Protein AF-A0A382XB79-F1 (afdb_monomer)

InterPro domains:
  IPR011701 Major facilitator superfamily [PF07690] (31-104)
  IPR020846 Major facilitator superfamily domain [PS50850] (21-107)
  IPR036259 MFS transporter superfamily [G3DSA:1.20.1250.20] (18-107)
  IPR036259 MFS transporter superfamily [SSF103473] (17-107)

Foldseek 3Di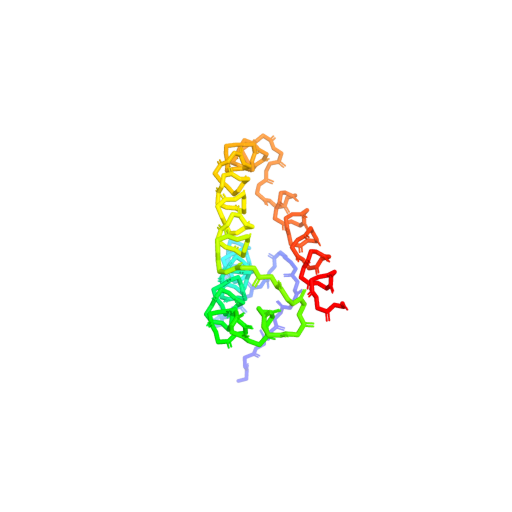:
DWDQDPDCQAGDTPPDGDDNVVVLVVLVVVLVVVVVVVVVVVVVCLVVCCVPVVDDPVVVVVVVVVVVVVVVVVVVVLVVCCVPVHVVVSSVVVSVVSVVVVVVVVD

Radius of gyration: 18.83 Å; Cα contacts (8 Å, |Δi|>4): 43; chains: 1; bounding box: 42×36×48 Å

pLDDT: mean 79.23, std 13.22, range [42.78, 94.88]

Structure (mmCIF, N/CA/C/O backbone):
data_AF-A0A382XB79-F1
#
_entry.id   AF-A0A382XB79-F1
#
loop_
_atom_site.group_PDB
_atom_site.id
_atom_site.type_symbol
_atom_site.label_atom_id
_atom_site.label_alt_id
_atom_site.label_comp_id
_atom_site.label_asym_id
_atom_site.label_entity_id
_atom_site.label_seq_id
_atom_site.pdbx_PDB_ins_code
_atom_site.Cartn_x
_atom_site.Cartn_y
_atom_site.Cartn_z
_atom_site.occupancy
_atom_site.B_iso_or_equiv
_atom_site.auth_seq_id
_atom_site.auth_comp_id
_atom_site.auth_asym_id
_atom_site.auth_atom_id
_atom_site.pdbx_PDB_model_num
ATOM 1 N N . MET A 1 1 ? -24.793 -26.682 13.075 1.00 42.78 1 MET A N 1
ATOM 2 C CA . MET A 1 1 ?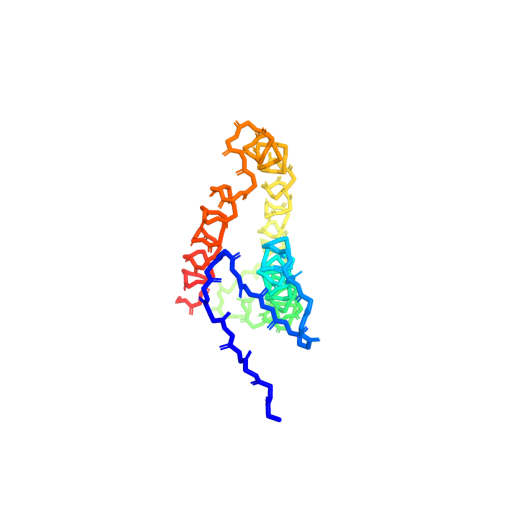 -25.225 -25.622 12.135 1.00 42.78 1 MET A CA 1
ATOM 3 C C . MET A 1 1 ? -24.736 -24.277 12.656 1.00 42.78 1 MET A C 1
ATOM 5 O O . MET A 1 1 ? -25.292 -23.764 13.620 1.00 42.78 1 MET A O 1
ATOM 9 N N . ALA A 1 2 ? -23.630 -23.758 12.116 1.00 44.72 2 ALA A N 1
ATOM 10 C CA . ALA A 1 2 ? -23.038 -22.506 12.586 1.00 44.72 2 ALA A CA 1
ATOM 11 C C . ALA A 1 2 ? -23.904 -21.317 12.133 1.00 44.72 2 ALA A C 1
ATOM 13 O O . ALA A 1 2 ? -24.025 -21.055 10.939 1.00 44.72 2 ALA A O 1
ATOM 14 N N . LYS A 1 3 ? -24.540 -20.620 13.082 1.00 46.66 3 LYS A N 1
ATOM 15 C CA . LYS A 1 3 ? -25.316 -19.401 12.812 1.00 46.66 3 LYS A CA 1
ATOM 16 C C . LYS A 1 3 ? -24.346 -18.251 12.536 1.00 46.66 3 LYS A C 1
ATOM 18 O O . LYS A 1 3 ? -23.779 -17.685 13.466 1.00 46.66 3 LYS A O 1
ATOM 23 N N . LEU A 1 4 ? -24.136 -17.938 11.260 1.00 51.00 4 LEU A N 1
ATOM 24 C CA . LEU A 1 4 ? -23.308 -16.815 10.825 1.00 51.00 4 LEU A CA 1
ATOM 25 C C . LEU A 1 4 ? -24.120 -15.517 10.976 1.00 51.00 4 LEU A C 1
ATOM 27 O O . LEU A 1 4 ? -25.006 -15.226 10.178 1.00 51.00 4 LEU A O 1
ATOM 31 N N . SER A 1 5 ? -23.869 -14.757 12.042 1.00 48.22 5 SER A N 1
ATOM 32 C CA . SER A 1 5 ? -24.532 -13.469 12.284 1.00 48.22 5 SER A CA 1
ATOM 33 C C . SER A 1 5 ? -23.712 -12.338 11.661 1.00 48.22 5 SER A C 1
ATOM 35 O O . SER A 1 5 ? -22.678 -11.961 12.199 1.00 48.22 5 SER A O 1
ATOM 37 N N . LEU A 1 6 ? -24.170 -11.783 10.534 1.00 56.06 6 LEU A N 1
ATOM 38 C CA . LEU A 1 6 ? -23.508 -10.709 9.769 1.00 56.06 6 LEU A CA 1
ATOM 39 C C . LEU A 1 6 ? -23.751 -9.293 10.337 1.00 56.06 6 LEU A C 1
ATOM 41 O O . LEU A 1 6 ? -23.617 -8.297 9.626 1.00 56.06 6 LEU A O 1
ATOM 45 N N . LYS A 1 7 ? -24.128 -9.165 11.615 1.00 54.72 7 LYS A N 1
ATOM 46 C CA . LYS A 1 7 ? -24.299 -7.851 12.252 1.00 54.72 7 LYS A CA 1
ATOM 47 C C . LYS A 1 7 ? -22.925 -7.271 12.633 1.00 54.72 7 LYS A C 1
ATOM 49 O O . LYS A 1 7 ? -22.187 -7.938 13.356 1.00 54.72 7 LYS A O 1
ATOM 54 N N . PRO A 1 8 ? -22.585 -6.023 12.245 1.00 54.78 8 PRO A N 1
ATOM 55 C CA . PRO A 1 8 ? -21.263 -5.423 12.487 1.00 54.78 8 PRO A CA 1
ATOM 56 C C . PRO A 1 8 ? -20.844 -5.354 13.965 1.00 54.78 8 PRO A C 1
ATOM 58 O O . PRO A 1 8 ? -19.659 -5.219 14.265 1.00 54.78 8 PRO A O 1
ATOM 61 N N . SER A 1 9 ? -21.817 -5.414 14.880 1.00 52.25 9 SER A N 1
ATOM 62 C CA . SER A 1 9 ? -21.636 -5.388 16.334 1.00 52.25 9 SER A CA 1
ATOM 63 C C . SER A 1 9 ? -21.693 -6.769 17.005 1.00 52.25 9 SER A C 1
ATOM 65 O O . SER A 1 9 ? -21.382 -6.860 18.188 1.00 52.25 9 SER A O 1
ATOM 67 N N . SER A 1 10 ? -22.056 -7.841 16.290 1.00 51.56 10 SER A N 1
ATOM 68 C CA . SER A 1 10 ? -22.165 -9.199 16.849 1.00 51.56 10 SER A CA 1
ATOM 69 C C . SER A 1 10 ? -21.857 -10.297 15.825 1.00 51.56 10 SER A C 1
ATOM 71 O O . SER A 1 10 ? -22.593 -11.277 15.677 1.00 51.56 10 SER A O 1
ATOM 73 N N . LEU A 1 11 ? -20.731 -10.151 15.124 1.00 53.41 11 LEU A N 1
ATOM 74 C CA . LEU A 1 11 ? -20.100 -11.286 14.456 1.00 53.41 11 LEU A CA 1
ATOM 75 C C . LEU A 1 11 ? -19.685 -12.262 15.559 1.00 53.41 11 LEU A C 1
ATOM 77 O O . LEU A 1 11 ? -18.936 -11.888 16.447 1.00 53.41 11 LEU A O 1
ATOM 81 N N . ALA A 1 12 ? -20.215 -13.480 15.571 1.00 50.72 12 ALA A N 1
ATOM 82 C CA . ALA A 1 12 ? -19.863 -14.507 16.549 1.00 50.72 12 ALA A CA 1
ATOM 83 C C . ALA A 1 12 ? -19.780 -15.857 15.833 1.00 50.72 12 ALA A C 1
ATOM 85 O O . ALA A 1 12 ? -20.705 -16.236 15.118 1.00 50.72 12 ALA A O 1
ATOM 86 N N . VAL A 1 13 ? -18.677 -16.580 16.021 1.00 53.59 13 VAL A N 1
ATOM 87 C CA . VAL A 1 13 ? -18.496 -17.958 15.538 1.00 53.59 13 VAL A CA 1
ATOM 88 C C . VAL A 1 13 ? -18.348 -18.841 16.768 1.00 53.59 13 VAL A C 1
ATOM 90 O O . VAL A 1 13 ? -17.546 -18.557 17.654 1.00 53.59 13 VAL A O 1
ATOM 93 N N . GLY A 1 14 ? -19.175 -19.883 16.862 1.00 54.50 14 GLY A N 1
ATOM 94 C CA . GLY A 1 14 ? -19.117 -20.842 17.971 1.00 54.50 14 GLY A CA 1
ATOM 95 C C . GLY A 1 14 ? -19.488 -20.280 19.352 1.00 54.50 14 GLY A C 1
ATOM 96 O O . GLY A 1 14 ? -19.040 -20.822 20.354 1.00 54.50 14 GLY A O 1
ATOM 97 N N . GLY A 1 15 ? -20.275 -19.199 19.432 1.00 53.34 15 GLY A N 1
ATOM 98 C CA . GLY A 1 15 ? -20.749 -18.641 20.711 1.00 53.34 15 GLY A CA 1
ATOM 99 C C . GLY A 1 15 ? -19.797 -17.651 21.394 1.00 53.34 15 GLY A C 1
ATOM 100 O O . GLY A 1 15 ? -20.117 -17.149 22.467 1.00 53.34 15 GLY A O 1
ATOM 101 N N . ARG A 1 16 ? -18.660 -17.317 20.771 1.00 57.53 16 ARG A N 1
ATOM 102 C CA . ARG A 1 16 ? -17.760 -16.247 21.227 1.00 57.53 16 ARG A CA 1
ATOM 103 C C . ARG A 1 16 ? -17.900 -15.011 20.330 1.00 57.53 16 ARG A C 1
ATOM 105 O O . ARG A 1 16 ? -17.882 -15.172 19.107 1.00 57.53 16 ARG A O 1
ATOM 112 N N . PRO A 1 17 ? -18.037 -13.794 20.891 1.00 60.12 17 PRO A N 1
ATOM 113 C CA . PRO A 1 17 ? -18.098 -12.577 20.089 1.00 60.12 17 PRO A CA 1
ATOM 114 C C . PRO A 1 17 ? -16.765 -12.386 19.354 1.00 60.12 17 PRO A C 1
ATOM 116 O O . PRO A 1 17 ? -15.705 -12.264 19.965 1.00 60.12 17 PRO A O 1
ATOM 119 N N . ILE A 1 18 ? -16.810 -12.382 18.027 1.00 62.25 18 ILE A N 1
ATOM 120 C CA . ILE A 1 18 ? -15.690 -12.020 17.166 1.00 62.25 18 ILE A CA 1
ATOM 121 C C . ILE A 1 18 ? -15.557 -10.505 17.217 1.00 62.25 18 ILE A C 1
ATOM 123 O O . ILE A 1 18 ? -16.411 -9.755 16.742 1.00 62.25 18 ILE A O 1
ATOM 127 N N . HIS A 1 19 ? -14.441 -10.052 17.775 1.00 70.31 19 HIS A N 1
ATOM 128 C CA . HIS A 1 19 ? -14.082 -8.646 17.755 1.00 70.31 19 HIS A CA 1
ATOM 129 C C . HIS A 1 19 ? -13.985 -8.159 16.302 1.00 70.31 19 HIS A C 1
ATOM 131 O O . HIS A 1 19 ? -13.344 -8.807 15.475 1.00 70.31 19 HIS A O 1
ATOM 137 N N . TYR A 1 20 ? -14.515 -6.970 15.998 1.00 71.62 20 TYR A N 1
ATOM 138 C CA . TYR A 1 20 ? -14.408 -6.328 14.672 1.00 71.62 20 TYR A CA 1
ATOM 139 C C . TYR A 1 20 ? -12.952 -6.198 14.165 1.00 71.62 20 TYR A C 1
ATOM 141 O O . TYR A 1 20 ? -12.707 -5.994 12.978 1.00 71.62 20 TYR A O 1
ATOM 149 N N . ALA A 1 21 ? -11.975 -6.372 15.058 1.00 73.56 21 ALA A N 1
ATOM 150 C CA . ALA A 1 21 ? -10.560 -6.463 14.723 1.00 73.56 21 ALA A CA 1
ATOM 151 C C . ALA A 1 21 ? -10.277 -7.602 13.729 1.00 73.56 21 ALA A C 1
ATOM 153 O O . ALA A 1 21 ? -9.481 -7.415 12.820 1.00 73.56 21 ALA A O 1
ATOM 154 N N . TRP A 1 22 ? -10.982 -8.733 13.815 1.00 83.31 22 TRP A N 1
ATOM 155 C CA . TRP A 1 22 ? -10.822 -9.838 12.864 1.00 83.31 22 TRP A CA 1
ATOM 156 C C . TRP A 1 22 ? -11.279 -9.489 11.450 1.00 83.31 22 TRP A C 1
ATOM 158 O O . TRP A 1 22 ? -10.676 -9.956 10.490 1.00 83.31 22 TRP A O 1
ATOM 168 N N . VAL A 1 23 ? -12.290 -8.626 11.303 1.00 80.75 23 VAL A N 1
ATOM 169 C CA . VAL A 1 23 ? -12.693 -8.108 9.985 1.00 80.75 23 VAL A CA 1
ATOM 170 C C . VAL A 1 23 ? -11.578 -7.243 9.406 1.00 80.75 23 VAL A C 1
ATOM 172 O O . VAL A 1 23 ? -11.228 -7.390 8.241 1.00 80.75 23 VAL A O 1
ATOM 175 N N . ILE A 1 24 ? -10.979 -6.380 10.229 1.00 79.88 24 ILE A N 1
ATOM 176 C CA . ILE A 1 24 ? -9.852 -5.533 9.823 1.00 79.88 24 ILE A CA 1
ATOM 177 C C . ILE A 1 24 ? -8.646 -6.391 9.414 1.00 79.88 24 ILE A C 1
ATOM 179 O O . ILE A 1 24 ? -8.046 -6.137 8.373 1.00 79.88 24 ILE A O 1
ATOM 183 N N . VAL A 1 25 ? -8.330 -7.431 10.191 1.00 84.81 25 VAL A N 1
ATOM 184 C CA . VAL A 1 25 ? -7.255 -8.384 9.881 1.00 84.81 25 VAL A CA 1
ATOM 185 C C . VAL A 1 25 ? -7.539 -9.122 8.577 1.00 84.81 25 VAL A C 1
ATOM 187 O O . VAL A 1 25 ? -6.652 -9.206 7.736 1.00 84.81 25 VAL A O 1
ATOM 190 N N . PHE A 1 26 ? -8.763 -9.615 8.374 1.00 87.00 26 PHE A N 1
ATOM 191 C CA . PHE A 1 26 ? -9.144 -10.306 7.143 1.00 87.00 26 PHE A CA 1
ATOM 192 C C . PHE A 1 26 ? -9.013 -9.394 5.918 1.00 87.00 26 PHE A C 1
ATOM 194 O O . PHE A 1 26 ? -8.376 -9.772 4.940 1.00 87.00 26 PHE A O 1
ATOM 201 N N . VAL A 1 27 ? -9.545 -8.169 5.988 1.00 85.94 27 VAL A N 1
ATOM 202 C CA . VAL A 1 27 ? -9.435 -7.183 4.901 1.00 85.94 27 VAL A CA 1
ATOM 203 C C . VAL A 1 27 ? -7.969 -6.845 4.621 1.00 85.94 27 VAL A C 1
ATOM 205 O O . VAL A 1 27 ? -7.539 -6.907 3.472 1.00 85.94 27 VAL A O 1
ATOM 208 N N . GLY A 1 28 ? -7.179 -6.565 5.661 1.00 87.31 28 GLY A N 1
ATOM 209 C CA . GLY A 1 28 ? -5.750 -6.290 5.518 1.00 87.31 28 GLY A CA 1
ATOM 210 C C . GLY A 1 28 ? -4.983 -7.467 4.911 1.00 87.31 28 GLY A C 1
ATOM 211 O O . GLY A 1 28 ? -4.162 -7.270 4.018 1.00 87.31 28 GLY A O 1
ATOM 212 N N . ALA A 1 29 ? -5.288 -8.697 5.329 1.00 88.50 29 ALA A N 1
ATOM 213 C CA . ALA A 1 29 ? -4.682 -9.908 4.783 1.00 88.50 29 ALA A CA 1
ATOM 214 C C . ALA A 1 29 ? -5.011 -10.086 3.295 1.00 88.50 29 ALA A C 1
ATOM 216 O O . ALA A 1 29 ? -4.102 -10.318 2.500 1.00 88.50 29 ALA A O 1
ATOM 217 N N . VAL A 1 30 ? -6.276 -9.911 2.903 1.00 89.56 30 VAL A N 1
ATOM 218 C CA . VAL A 1 30 ? -6.706 -9.985 1.498 1.00 89.56 30 VAL A CA 1
ATOM 219 C C . VAL A 1 30 ? -5.999 -8.924 0.654 1.00 89.56 30 VAL A C 1
ATOM 221 O O . VAL A 1 30 ? -5.430 -9.256 -0.384 1.00 89.56 30 VAL A O 1
ATOM 224 N N . MET A 1 31 ? -5.949 -7.669 1.115 1.00 88.94 31 MET A N 1
ATOM 225 C CA . MET A 1 31 ? -5.227 -6.597 0.416 1.00 88.94 31 MET A CA 1
ATOM 226 C C . MET A 1 31 ? -3.743 -6.946 0.231 1.00 88.94 31 MET A C 1
ATOM 228 O O . MET A 1 31 ? -3.178 -6.782 -0.853 1.00 8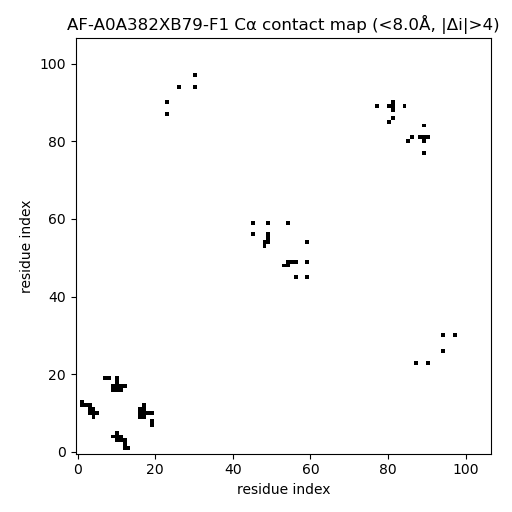8.94 31 MET A O 1
ATOM 232 N N . ARG A 1 32 ? -3.100 -7.482 1.275 1.00 88.69 32 ARG A N 1
ATOM 233 C CA . ARG A 1 32 ? -1.676 -7.836 1.238 1.00 88.69 32 ARG A CA 1
ATOM 234 C C . ARG A 1 32 ? -1.400 -9.026 0.319 1.00 88.69 32 ARG A C 1
ATOM 236 O O . ARG A 1 32 ? -0.386 -9.012 -0.378 1.00 88.69 32 ARG A O 1
ATOM 243 N N . LEU A 1 33 ? -2.301 -10.008 0.277 1.00 90.00 33 LEU A N 1
ATOM 244 C CA . LEU A 1 33 ? -2.239 -11.142 -0.648 1.00 90.00 33 LEU A CA 1
ATOM 245 C C . LEU A 1 33 ? -2.319 -10.671 -2.101 1.00 90.00 33 LEU A C 1
ATOM 247 O O . LEU A 1 33 ? -1.403 -10.953 -2.866 1.00 90.00 33 LEU A O 1
ATOM 251 N N . PHE A 1 34 ? -3.329 -9.872 -2.456 1.00 86.25 34 PHE A N 1
ATOM 252 C CA . PHE A 1 34 ? -3.470 -9.337 -3.815 1.00 86.25 34 PHE A CA 1
ATOM 253 C C . PHE A 1 34 ? -2.258 -8.503 -4.243 1.00 86.25 34 PHE A C 1
ATOM 255 O O . PHE A 1 34 ? -1.728 -8.682 -5.339 1.00 86.25 34 PHE A O 1
ATOM 262 N N . SER A 1 35 ? -1.769 -7.631 -3.356 1.00 83.94 35 SER A N 1
ATOM 263 C CA . SER A 1 35 ? -0.564 -6.838 -3.617 1.00 83.94 35 SER A CA 1
ATOM 264 C C . SER A 1 35 ? 0.677 -7.717 -3.827 1.00 83.94 35 SER A C 1
ATOM 266 O O . SER A 1 35 ? 1.566 -7.371 -4.606 1.00 83.94 35 SER A O 1
ATOM 268 N N . SER A 1 36 ? 0.778 -8.855 -3.133 1.00 84.38 36 SER A N 1
ATOM 269 C CA . SER A 1 36 ? 1.868 -9.814 -3.338 1.00 84.38 36 SER A CA 1
ATOM 270 C C . SER A 1 36 ? 1.737 -10.538 -4.674 1.00 84.38 36 SER A C 1
ATOM 272 O O . SER A 1 36 ? 2.714 -10.606 -5.415 1.00 84.38 36 SER A O 1
ATOM 274 N N . SER A 1 37 ? 0.539 -11.024 -5.006 1.00 83.94 37 SER A N 1
ATOM 275 C CA . SER A 1 37 ? 0.266 -11.727 -6.261 1.00 83.94 37 SER A CA 1
ATOM 276 C C . SER A 1 37 ? 0.597 -10.868 -7.475 1.00 83.94 37 SER A C 1
ATOM 278 O O . SER A 1 37 ? 1.282 -11.345 -8.371 1.00 83.94 37 SER A O 1
ATOM 280 N N . PHE A 1 38 ? 0.207 -9.589 -7.477 1.00 79.44 38 PHE A N 1
ATOM 281 C CA . PHE A 1 38 ? 0.518 -8.685 -8.585 1.00 79.44 38 PHE A CA 1
ATOM 282 C C . PHE A 1 38 ? 2.031 -8.534 -8.806 1.00 79.44 38 PHE A C 1
ATOM 284 O O . PHE A 1 38 ? 2.506 -8.677 -9.930 1.00 79.44 38 PHE A O 1
ATOM 291 N N . ARG A 1 39 ? 2.812 -8.337 -7.732 1.00 77.94 39 ARG A N 1
ATOM 292 C CA . ARG A 1 39 ? 4.285 -8.299 -7.821 1.00 77.94 39 ARG A CA 1
ATOM 293 C C . ARG A 1 39 ? 4.855 -9.601 -8.378 1.00 77.94 39 ARG A C 1
ATOM 295 O O . ARG A 1 39 ? 5.696 -9.558 -9.271 1.00 77.94 39 ARG A O 1
ATOM 302 N N . SER A 1 40 ? 4.386 -10.747 -7.890 1.00 78.25 40 SER A N 1
ATOM 303 C CA . SER A 1 40 ? 4.848 -12.055 -8.362 1.00 78.25 40 SER A CA 1
ATOM 304 C C . SER A 1 40 ? 4.485 -12.320 -9.824 1.00 78.25 40 SER A C 1
ATOM 306 O O . SER A 1 40 ? 5.297 -12.883 -10.545 1.00 78.25 40 SER A O 1
ATOM 308 N N . SER A 1 41 ? 3.307 -11.898 -10.285 1.00 80.88 41 SER A N 1
ATOM 309 C CA . SER A 1 41 ? 2.903 -12.028 -11.689 1.00 80.88 41 SER A CA 1
ATOM 310 C C . SER A 1 41 ? 3.652 -11.056 -12.599 1.00 80.88 41 SER A C 1
ATOM 312 O O . SER A 1 41 ? 3.983 -11.404 -13.732 1.00 80.88 41 SER A O 1
ATOM 314 N N . SER A 1 42 ? 3.958 -9.853 -12.106 1.00 72.81 42 SER A N 1
ATOM 315 C CA . SER A 1 42 ? 4.620 -8.819 -12.900 1.00 72.81 42 SER A CA 1
ATOM 316 C C . SER A 1 42 ? 6.011 -9.241 -13.381 1.00 72.81 42 SER A C 1
ATOM 318 O O . SER A 1 42 ? 6.365 -8.923 -14.510 1.00 72.81 42 SER A O 1
ATOM 320 N N . SER A 1 43 ? 6.754 -10.056 -12.620 1.00 77.19 43 SER A N 1
ATOM 321 C CA . S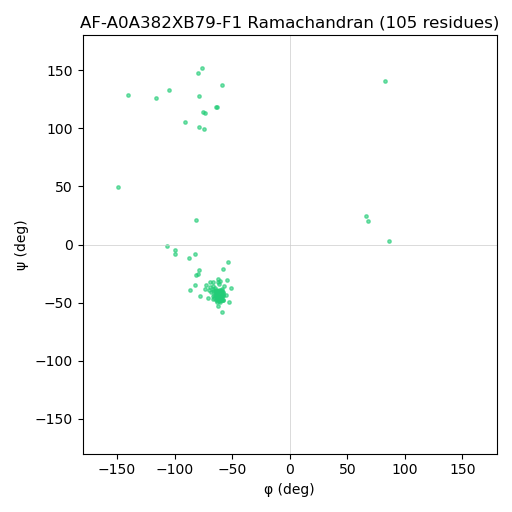ER A 1 43 ? 8.085 -10.541 -13.027 1.00 77.19 43 SER A CA 1
ATOM 322 C C . SER A 1 43 ? 8.078 -11.356 -14.330 1.00 77.19 43 SER A C 1
ATOM 324 O O . SER A 1 43 ? 9.037 -11.283 -15.094 1.00 77.19 43 SER A O 1
ATOM 326 N N . ILE A 1 44 ? 6.991 -12.079 -14.621 1.00 83.19 44 ILE A N 1
ATOM 327 C CA . ILE A 1 44 ? 6.821 -12.867 -15.856 1.00 83.19 44 ILE A CA 1
ATOM 328 C C . ILE A 1 44 ? 6.368 -11.979 -17.027 1.00 83.19 44 ILE A C 1
ATOM 330 O O . ILE A 1 44 ? 6.635 -12.284 -18.188 1.00 83.19 44 ILE A O 1
ATOM 334 N N . LEU A 1 45 ? 5.690 -10.868 -16.734 1.00 81.38 45 LEU A N 1
ATOM 335 C CA . LEU A 1 45 ? 5.179 -9.916 -17.723 1.00 81.38 45 LEU A CA 1
ATOM 336 C C . LEU A 1 45 ? 6.257 -8.963 -18.255 1.00 81.38 45 LEU A C 1
ATOM 338 O O . LEU A 1 45 ? 6.127 -8.488 -19.381 1.00 81.38 45 LEU A O 1
ATOM 342 N N . ILE A 1 46 ? 7.324 -8.706 -17.490 1.00 81.06 46 ILE A N 1
ATOM 343 C CA . ILE A 1 46 ? 8.390 -7.757 -17.862 1.00 81.06 46 ILE A CA 1
ATOM 344 C C . ILE A 1 46 ? 8.980 -8.028 -19.259 1.00 81.06 46 ILE A C 1
ATOM 346 O O . ILE A 1 46 ? 9.020 -7.084 -20.046 1.00 81.06 46 ILE A O 1
ATOM 350 N N . PRO A 1 47 ? 9.388 -9.262 -19.627 1.00 81.00 47 PRO A N 1
ATOM 351 C CA . PRO A 1 47 ? 9.941 -9.522 -20.959 1.00 81.00 47 PRO A CA 1
ATOM 352 C C . PRO A 1 47 ? 8.932 -9.227 -22.077 1.00 81.00 47 PRO A C 1
ATOM 354 O O . PRO A 1 47 ? 9.276 -8.622 -23.084 1.00 81.00 47 PRO A O 1
ATOM 357 N N . ARG A 1 48 ? 7.652 -9.569 -21.867 1.00 80.56 48 ARG A N 1
ATOM 358 C CA . ARG A 1 48 ? 6.574 -9.297 -22.833 1.00 80.56 48 ARG A CA 1
ATOM 359 C C . ARG A 1 48 ? 6.312 -7.800 -23.000 1.00 80.56 48 ARG A C 1
ATOM 361 O O . ARG A 1 48 ? 6.038 -7.361 -24.112 1.00 80.56 48 ARG A O 1
ATOM 368 N N . LEU A 1 49 ? 6.387 -7.028 -21.916 1.00 78.25 49 LEU A N 1
ATOM 369 C CA . LEU A 1 49 ? 6.261 -5.567 -21.921 1.00 78.25 49 LEU A CA 1
ATOM 370 C C . LEU A 1 49 ? 7.424 -4.905 -22.665 1.00 78.25 49 LEU A C 1
ATOM 372 O O . LEU A 1 49 ? 7.189 -4.034 -23.495 1.00 78.25 49 LEU A O 1
ATOM 376 N N . VAL A 1 50 ? 8.655 -5.344 -22.396 1.00 83.19 50 VAL A N 1
ATOM 377 C CA . VAL A 1 50 ? 9.871 -4.884 -23.083 1.00 83.19 50 VAL A CA 1
ATOM 378 C C . VAL A 1 50 ? 9.764 -5.123 -24.589 1.00 83.19 50 VAL A C 1
ATOM 380 O O . VAL A 1 50 ? 9.961 -4.188 -25.362 1.00 83.19 50 VAL A O 1
ATOM 383 N N . ASP A 1 51 ? 9.348 -6.323 -24.998 1.00 79.12 51 ASP A N 1
ATOM 384 C CA . ASP A 1 51 ? 9.219 -6.676 -26.415 1.00 79.12 51 ASP A CA 1
ATOM 385 C C . ASP A 1 51 ? 8.050 -5.950 -27.107 1.00 79.12 51 ASP A C 1
ATOM 387 O O . ASP A 1 51 ? 8.180 -5.524 -28.252 1.00 79.12 51 ASP A O 1
ATOM 391 N N . SER A 1 52 ? 6.908 -5.783 -26.426 1.00 80.56 52 SER A N 1
ATOM 392 C CA . SER A 1 52 ? 5.691 -5.205 -27.030 1.00 80.56 52 SER A CA 1
ATOM 393 C C . SER A 1 52 ? 5.693 -3.674 -27.062 1.00 80.56 52 SER A C 1
ATOM 395 O O . SER A 1 52 ? 5.167 -3.082 -27.999 1.00 80.56 52 SER A O 1
ATOM 397 N N . PHE A 1 53 ? 6.268 -3.021 -26.046 1.00 79.06 53 PHE A N 1
ATOM 398 C CA . PHE A 1 53 ? 6.356 -1.557 -25.958 1.00 79.06 53 PHE A CA 1
ATOM 399 C C . PHE A 1 53 ? 7.724 -1.008 -26.394 1.00 79.06 53 PHE A C 1
ATOM 401 O O . PHE A 1 53 ? 7.902 0.209 -26.444 1.00 79.06 53 PHE A O 1
ATOM 408 N N . GLY A 1 54 ? 8.698 -1.875 -26.697 1.00 80.94 54 GLY A N 1
ATOM 409 C CA . GLY A 1 54 ? 10.062 -1.483 -27.075 1.00 80.94 54 GLY A CA 1
ATOM 410 C C . GLY A 1 54 ? 10.861 -0.840 -25.936 1.00 80.94 54 GLY A C 1
ATOM 411 O O . GLY A 1 54 ? 11.810 -0.094 -26.180 1.00 80.94 54 GLY A O 1
ATOM 412 N N . TRP A 1 55 ? 10.458 -1.058 -24.683 1.00 83.44 55 TRP A N 1
ATOM 413 C CA . TRP A 1 55 ? 11.093 -0.448 -23.512 1.00 83.44 55 TRP A CA 1
ATOM 414 C C . TRP A 1 55 ? 12.372 -1.184 -23.122 1.00 83.44 55 TRP A C 1
ATOM 416 O O . TRP A 1 55 ? 12.450 -2.399 -23.225 1.00 83.44 55 TRP A O 1
ATOM 426 N N . SER A 1 56 ? 13.372 -0.480 -22.588 1.00 85.50 56 SER A N 1
ATOM 427 C CA . SER A 1 56 ? 14.536 -1.149 -21.996 1.00 85.50 56 SER A CA 1
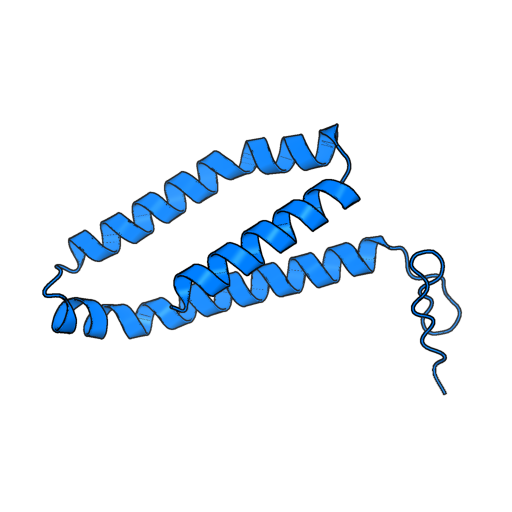ATOM 428 C C . SER A 1 56 ? 14.196 -1.735 -20.619 1.00 85.50 56 SER A C 1
ATOM 430 O O . SER A 1 56 ? 13.379 -1.183 -19.876 1.00 85.50 56 SER A O 1
ATOM 432 N N . TYR A 1 57 ? 14.882 -2.811 -20.215 1.00 82.94 57 TYR A N 1
ATOM 433 C CA . TYR A 1 57 ? 14.770 -3.360 -18.853 1.00 82.94 57 TYR A CA 1
ATOM 434 C C . TYR A 1 57 ? 15.042 -2.303 -17.765 1.00 82.94 57 TYR A C 1
ATOM 436 O O . TYR A 1 57 ? 14.440 -2.347 -16.693 1.00 82.94 57 TYR A O 1
ATOM 444 N N . GLY A 1 58 ? 15.902 -1.317 -18.054 1.00 86.38 58 GLY A N 1
ATOM 445 C CA . GLY A 1 58 ? 16.179 -0.190 -17.162 1.00 86.38 58 GLY A CA 1
ATOM 446 C C . GLY A 1 58 ? 14.980 0.745 -16.970 1.00 86.38 58 GLY A C 1
ATOM 447 O O . GLY A 1 58 ? 14.717 1.156 -15.844 1.00 86.38 58 GLY A O 1
ATOM 448 N N . ALA A 1 59 ? 14.212 1.036 -18.025 1.00 85.81 59 ALA A N 1
ATOM 449 C CA . ALA A 1 59 ? 13.001 1.857 -17.926 1.00 85.81 59 ALA A CA 1
ATOM 450 C C . ALA A 1 59 ? 11.922 1.179 -17.065 1.00 85.81 59 ALA A C 1
ATOM 452 O O . ALA A 1 59 ? 11.318 1.813 -16.200 1.00 85.81 59 ALA A O 1
ATOM 453 N N . VAL A 1 60 ? 11.740 -0.134 -17.236 1.00 84.56 60 VAL A N 1
ATOM 454 C CA . VAL A 1 60 ? 10.836 -0.930 -16.391 1.00 84.56 60 VAL A CA 1
ATOM 455 C C . VAL A 1 60 ? 11.321 -0.947 -14.937 1.00 84.56 60 VAL A C 1
ATOM 457 O O . VAL A 1 60 ? 10.535 -0.730 -14.014 1.00 84.56 60 VAL A O 1
ATOM 460 N N . GLY A 1 61 ? 12.627 -1.134 -14.721 1.00 86.25 61 GLY A N 1
ATOM 461 C CA . GLY A 1 61 ? 13.248 -1.071 -13.397 1.00 86.25 61 GLY A CA 1
ATOM 462 C C . GLY A 1 61 ? 13.064 0.283 -12.704 1.00 86.25 61 GLY A C 1
ATOM 463 O O . GLY A 1 61 ? 12.769 0.319 -11.510 1.00 86.25 61 GLY A O 1
ATOM 464 N N . LEU A 1 62 ? 13.156 1.393 -13.446 1.00 89.44 62 LEU A N 1
ATOM 465 C CA . LEU A 1 62 ? 12.863 2.735 -12.933 1.00 89.44 62 LEU A CA 1
ATOM 466 C C . LEU A 1 62 ? 11.403 2.870 -12.484 1.00 89.44 62 LEU A C 1
ATOM 468 O O . LEU A 1 62 ? 11.150 3.446 -11.428 1.00 89.44 62 LEU A O 1
ATOM 472 N N . GLY A 1 63 ? 10.453 2.292 -13.225 1.00 88.25 63 GLY A N 1
ATOM 473 C CA . GLY A 1 63 ? 9.045 2.249 -12.819 1.00 88.25 63 GLY A CA 1
ATOM 474 C C . GLY A 1 63 ? 8.850 1.566 -11.461 1.00 88.25 63 GLY A C 1
ATOM 475 O O . GLY A 1 63 ? 8.222 2.128 -10.560 1.00 88.25 63 GLY A O 1
ATOM 476 N N . PHE A 1 64 ? 9.465 0.395 -11.266 1.00 86.38 64 PHE A N 1
ATOM 477 C CA . PHE A 1 64 ? 9.445 -0.287 -9.969 1.00 86.38 64 PHE A CA 1
ATOM 478 C C . PHE A 1 64 ? 10.156 0.518 -8.873 1.00 86.38 64 PHE A C 1
ATOM 480 O O 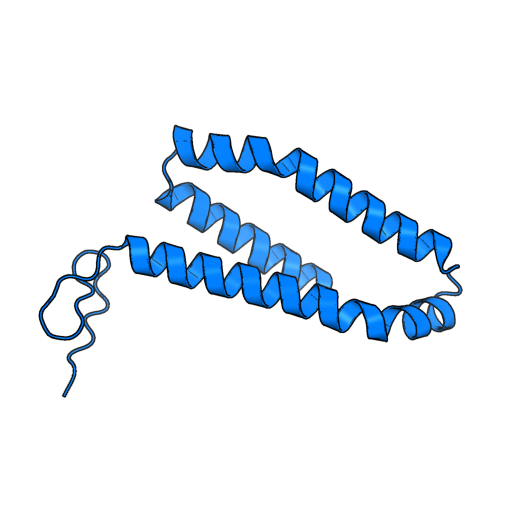. PHE A 1 64 ? 9.669 0.571 -7.745 1.00 86.38 64 PHE A O 1
ATOM 487 N N . ALA A 1 65 ? 11.277 1.176 -9.174 1.00 91.31 65 ALA A N 1
ATOM 488 C CA . ALA A 1 65 ? 11.980 2.011 -8.201 1.00 91.31 65 ALA A CA 1
ATOM 489 C C . ALA A 1 65 ? 11.092 3.159 -7.69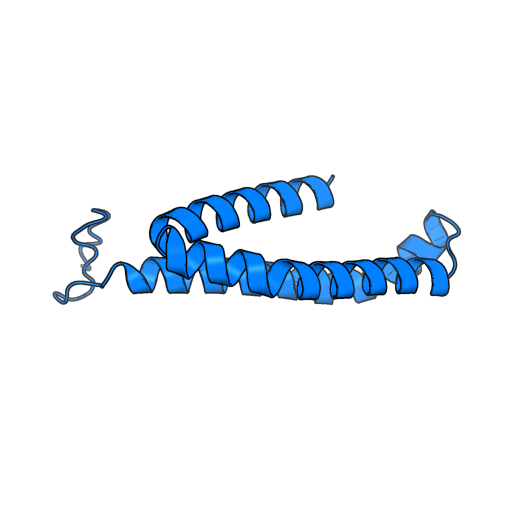3 1.00 91.31 65 ALA A C 1
ATOM 491 O O . ALA A 1 65 ? 10.971 3.357 -6.482 1.00 91.31 65 ALA A O 1
ATOM 492 N N . ILE A 1 66 ? 10.401 3.858 -8.602 1.00 93.19 66 ILE A N 1
ATOM 493 C CA . ILE A 1 66 ? 9.435 4.907 -8.249 1.00 93.19 66 ILE A CA 1
ATOM 494 C C . ILE A 1 66 ? 8.320 4.326 -7.374 1.00 93.19 66 ILE A C 1
ATOM 496 O O . ILE A 1 66 ? 7.996 4.906 -6.339 1.00 93.19 66 ILE A O 1
ATOM 500 N N . GLN A 1 67 ? 7.779 3.154 -7.723 1.00 88.00 67 GLN A N 1
ATOM 501 C CA . GLN A 1 67 ? 6.754 2.483 -6.918 1.00 88.00 67 GLN A CA 1
ATOM 502 C C . GLN A 1 67 ? 7.210 2.247 -5.468 1.00 88.00 67 GLN A C 1
ATOM 504 O O . GLN A 1 67 ? 6.431 2.472 -4.537 1.00 88.00 67 GLN A O 1
ATOM 509 N N . TRP A 1 68 ? 8.450 1.802 -5.254 1.00 90.25 68 TRP A N 1
ATOM 510 C CA . TRP A 1 68 ? 8.993 1.565 -3.913 1.00 90.25 68 TRP A CA 1
ATOM 511 C C . TRP A 1 68 ? 9.205 2.860 -3.130 1.00 90.25 68 TRP A C 1
ATOM 513 O O . TRP A 1 68 ? 8.851 2.915 -1.952 1.00 90.25 68 TRP A O 1
ATOM 523 N N . ILE A 1 69 ? 9.710 3.911 -3.783 1.00 94.88 69 ILE A N 1
ATOM 524 C CA . ILE A 1 69 ? 9.878 5.237 -3.172 1.00 94.88 69 ILE A CA 1
ATOM 525 C C . ILE A 1 69 ? 8.525 5.787 -2.724 1.00 94.88 69 ILE A C 1
ATOM 527 O O . ILE A 1 69 ? 8.371 6.187 -1.572 1.00 94.88 69 ILE A O 1
ATOM 531 N N . VAL A 1 70 ? 7.529 5.750 -3.610 1.00 91.81 70 VAL A N 1
ATOM 532 C CA . VAL A 1 70 ? 6.158 6.172 -3.309 1.00 91.81 70 VAL A CA 1
ATOM 533 C C . VAL A 1 70 ? 5.605 5.340 -2.151 1.00 91.81 70 VAL A C 1
ATOM 535 O O . VAL A 1 70 ? 5.124 5.895 -1.170 1.00 91.81 70 VAL A O 1
ATOM 538 N N . SER A 1 71 ? 5.748 4.014 -2.193 1.00 87.44 71 SER A N 1
ATOM 539 C CA . SER A 1 71 ? 5.273 3.136 -1.114 1.00 87.44 71 SER A CA 1
ATOM 540 C C . SER A 1 71 ? 5.899 3.478 0.245 1.00 87.44 71 SER A C 1
ATOM 542 O O . SER A 1 71 ? 5.192 3.508 1.250 1.00 87.44 71 SER A O 1
ATOM 544 N N . GLY A 1 72 ? 7.202 3.773 0.284 1.00 90.31 72 GLY A N 1
ATOM 545 C CA . GLY A 1 72 ? 7.888 4.216 1.499 1.00 90.31 72 GLY A CA 1
ATOM 546 C C . GLY A 1 72 ? 7.411 5.587 1.981 1.00 90.31 72 GLY A C 1
ATOM 547 O O . GLY A 1 72 ? 7.127 5.759 3.164 1.00 90.31 72 GLY A O 1
ATOM 548 N N . LEU A 1 73 ? 7.253 6.543 1.062 1.00 94.00 73 LEU A N 1
ATOM 549 C CA . LEU A 1 73 ? 6.832 7.910 1.374 1.00 94.00 73 LEU A CA 1
ATOM 550 C C . LEU A 1 73 ? 5.391 7.977 1.905 1.00 94.00 73 LEU A C 1
ATOM 552 O O . LEU A 1 73 ? 5.097 8.768 2.799 1.00 94.00 73 LEU A O 1
ATOM 556 N N . PHE A 1 74 ? 4.500 7.127 1.394 1.00 89.44 74 PHE A N 1
ATOM 557 C CA . PHE A 1 74 ? 3.105 7.057 1.837 1.00 89.44 74 PHE A CA 1
ATOM 558 C C . PHE A 1 74 ? 2.896 6.220 3.111 1.00 89.44 74 PHE A C 1
ATOM 560 O O . PHE A 1 74 ? 1.810 6.269 3.691 1.00 89.44 74 PHE A O 1
ATOM 567 N N . GLY A 1 75 ? 3.920 5.510 3.598 1.00 86.81 75 GLY A N 1
ATOM 568 C CA . GLY A 1 75 ? 3.856 4.737 4.842 1.00 86.81 75 GLY A CA 1
ATOM 569 C C . GLY A 1 75 ? 3.519 5.581 6.085 1.00 86.81 75 GLY A C 1
ATOM 570 O O . GLY A 1 75 ? 2.506 5.307 6.735 1.00 86.81 75 GLY A O 1
ATOM 571 N N . PRO A 1 76 ? 4.306 6.623 6.426 1.00 90.50 76 PRO A N 1
ATOM 572 C CA . PRO A 1 76 ? 4.058 7.452 7.610 1.00 90.50 76 PRO A CA 1
ATOM 573 C C . PRO A 1 76 ? 2.705 8.189 7.594 1.00 90.50 76 PRO A C 1
ATOM 575 O O . PRO A 1 76 ? 1.989 8.107 8.595 1.00 90.50 76 PRO A O 1
ATOM 578 N N . PRO A 1 77 ? 2.279 8.838 6.487 1.00 88.56 77 PRO A N 1
ATOM 579 C CA . PRO A 1 77 ? 0.951 9.444 6.406 1.00 88.56 77 PRO A CA 1
ATOM 580 C C . PRO A 1 77 ? -0.179 8.432 6.624 1.00 88.56 77 PRO A C 1
ATOM 582 O O . PRO A 1 77 ? -1.146 8.738 7.321 1.00 88.56 77 PRO A O 1
ATOM 585 N N . ALA A 1 78 ? -0.052 7.216 6.076 1.00 84.12 78 ALA A N 1
ATOM 586 C CA . ALA A 1 78 ? -1.044 6.159 6.258 1.00 84.12 78 ALA A CA 1
ATOM 587 C C . ALA A 1 78 ? -1.150 5.702 7.724 1.00 84.12 78 ALA A C 1
ATOM 589 O O . ALA A 1 78 ? -2.260 5.502 8.221 1.00 84.12 78 ALA A O 1
ATOM 590 N N . GLY A 1 79 ? -0.018 5.596 8.430 1.00 83.94 79 GLY A N 1
ATOM 591 C CA . GLY A 1 79 ? 0.016 5.314 9.869 1.00 83.94 79 GLY A CA 1
ATOM 592 C C . GLY A 1 79 ? -0.636 6.426 10.694 1.00 83.94 79 GLY A C 1
ATOM 593 O O . GLY A 1 79 ? -1.563 6.166 11.458 1.00 83.94 79 GLY A O 1
ATOM 594 N N . MET A 1 80 ? -0.250 7.682 10.444 1.00 88.88 80 MET A N 1
ATOM 595 C CA . MET A 1 80 ? -0.823 8.852 11.124 1.00 88.88 80 MET A CA 1
ATOM 596 C C . MET A 1 80 ? -2.338 8.978 10.920 1.00 88.88 80 MET A C 1
ATOM 598 O O . MET A 1 80 ? -3.059 9.358 11.842 1.00 88.88 80 MET A O 1
ATOM 602 N N . LEU A 1 81 ? -2.843 8.660 9.724 1.00 85.00 81 LEU A N 1
ATOM 603 C CA . LEU A 1 81 ? -4.282 8.611 9.449 1.00 85.00 81 LEU A CA 1
ATOM 604 C C . LEU A 1 81 ? -4.979 7.550 10.313 1.00 85.00 81 LEU A C 1
ATOM 606 O O . LEU A 1 81 ? -6.073 7.793 10.822 1.00 85.00 81 LEU A O 1
ATOM 610 N N . GLY A 1 82 ? -4.350 6.386 10.498 1.00 83.38 82 GLY A N 1
ATOM 611 C CA . GLY A 1 82 ? -4.821 5.318 11.384 1.00 83.38 82 GLY A CA 1
ATOM 612 C C . GLY A 1 82 ? -4.935 5.762 12.841 1.00 83.38 82 GLY A C 1
ATOM 613 O O . GLY A 1 82 ? -5.975 5.529 13.464 1.00 83.38 82 GLY A O 1
ATOM 614 N N . ASP A 1 83 ? -3.911 6.456 13.337 1.00 85.75 83 ASP A N 1
ATOM 615 C CA . ASP A 1 83 ? -3.829 6.910 14.728 1.00 85.75 83 ASP A CA 1
ATOM 616 C C . ASP A 1 83 ? -4.773 8.087 15.018 1.00 85.75 83 ASP A C 1
ATOM 618 O O . ASP A 1 83 ? -5.397 8.140 16.077 1.00 85.75 83 ASP A O 1
ATOM 622 N N . ARG A 1 84 ? -4.928 9.022 14.068 1.00 84.88 84 ARG A N 1
ATOM 623 C CA . ARG A 1 84 ? -5.694 10.265 14.273 1.00 84.88 84 ARG A CA 1
ATOM 624 C C . ARG A 1 84 ? -7.194 10.133 14.006 1.00 84.88 84 ARG A C 1
ATOM 626 O O . ARG A 1 84 ? -7.988 10.730 14.725 1.00 84.88 84 ARG A O 1
ATOM 633 N N . TYR A 1 85 ? -7.590 9.387 12.973 1.00 82.81 85 TYR A N 1
ATOM 634 C CA . TYR A 1 85 ? -8.997 9.264 12.546 1.00 82.81 85 TYR A CA 1
ATOM 635 C C . TYR A 1 85 ? -9.621 7.909 12.900 1.00 82.81 85 TYR A C 1
ATOM 637 O O . TYR A 1 85 ? -10.807 7.671 12.657 1.00 82.81 85 TYR A O 1
ATOM 645 N N . GLY A 1 86 ? -8.831 7.027 13.511 1.00 81.12 86 GLY A N 1
ATOM 646 C CA . GLY A 1 86 ? -9.250 5.708 13.940 1.00 81.12 86 GLY A CA 1
ATOM 647 C C . GLY A 1 86 ? -9.209 4.673 12.817 1.00 81.12 86 GLY A C 1
ATOM 648 O O . GLY A 1 86 ? -9.631 4.892 11.678 1.00 81.12 86 GLY A O 1
ATOM 649 N N . VAL A 1 87 ? -8.782 3.468 13.192 1.00 78.38 87 VAL A N 1
ATOM 650 C CA . VAL A 1 87 ? -8.540 2.331 12.290 1.00 78.38 87 VAL A CA 1
ATOM 651 C C . VAL A 1 87 ? -9.719 2.034 11.357 1.00 78.38 87 VAL A C 1
ATOM 653 O O . VAL A 1 87 ? -9.520 1.698 10.196 1.00 78.38 87 VAL A O 1
ATOM 656 N N . ARG A 1 88 ? -10.965 2.169 11.827 1.00 80.62 88 ARG A N 1
ATOM 657 C CA . ARG A 1 88 ? -12.160 1.830 11.033 1.00 80.62 88 ARG A CA 1
ATOM 658 C C . ARG A 1 88 ? -12.336 2.709 9.798 1.00 80.62 88 ARG A C 1
ATOM 660 O O . ARG A 1 88 ? -12.747 2.197 8.759 1.00 80.62 88 ARG A O 1
ATOM 667 N N . TRP A 1 89 ? -12.088 4.009 9.927 1.00 83.12 89 TRP A N 1
ATOM 668 C CA . TRP A 1 89 ? -12.287 4.955 8.833 1.00 83.12 89 TRP A CA 1
ATOM 669 C C . TRP A 1 89 ? -11.132 4.852 7.837 1.00 83.12 89 TRP A C 1
ATOM 671 O O . TRP A 1 89 ? -11.355 4.683 6.639 1.00 83.12 89 TRP A O 1
ATOM 681 N N . THR A 1 90 ? -9.907 4.789 8.359 1.00 85.88 90 THR A N 1
ATOM 682 C CA . THR A 1 90 ? -8.682 4.606 7.577 1.00 85.88 90 THR A CA 1
ATOM 683 C C . THR A 1 90 ? -8.711 3.321 6.756 1.00 85.88 90 THR A C 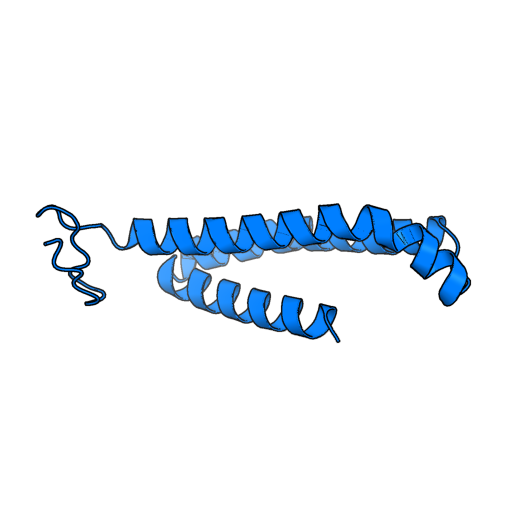1
ATOM 685 O O . THR A 1 90 ? -8.369 3.347 5.577 1.00 85.88 90 THR A O 1
ATOM 688 N N . MET A 1 91 ? -9.207 2.208 7.312 1.00 85.12 91 MET A N 1
ATOM 689 C CA . MET A 1 91 ? -9.278 0.949 6.563 1.00 85.12 91 MET A CA 1
ATOM 690 C C . MET A 1 91 ? -10.313 0.977 5.433 1.00 85.12 91 MET A C 1
ATOM 692 O O . MET A 1 91 ? -10.087 0.361 4.397 1.00 85.12 91 MET A O 1
ATOM 696 N N . ARG A 1 92 ? -11.429 1.705 5.586 1.00 87.19 92 ARG A N 1
ATOM 697 C CA . ARG A 1 92 ? -12.412 1.877 4.499 1.00 87.19 92 ARG A CA 1
ATOM 698 C C . ARG A 1 92 ? -11.827 2.690 3.352 1.00 87.19 92 ARG A C 1
ATOM 700 O O . ARG A 1 92 ? -11.948 2.281 2.202 1.00 87.19 92 ARG A O 1
ATOM 707 N N . LEU A 1 93 ? -11.176 3.807 3.675 1.00 89.88 93 LEU A N 1
ATOM 708 C CA . LEU A 1 93 ? -10.529 4.660 2.683 1.00 89.88 93 LEU A CA 1
ATOM 709 C C . LEU A 1 93 ? -9.398 3.907 1.965 1.00 89.88 93 LEU A C 1
ATOM 711 O O . LEU A 1 93 ? -9.339 3.909 0.740 1.00 89.88 93 LEU A O 1
ATOM 715 N N . GLY A 1 94 ? -8.550 3.207 2.725 1.00 88.19 94 GLY A N 1
ATOM 716 C CA . GLY A 1 94 ? -7.453 2.403 2.188 1.00 88.19 94 GLY A CA 1
ATOM 717 C C . GLY A 1 94 ? -7.936 1.253 1.306 1.00 88.19 94 GLY A C 1
ATOM 718 O O . GLY A 1 94 ? -7.381 1.040 0.233 1.00 88.19 94 GLY A O 1
ATOM 719 N N . ALA A 1 95 ? -8.999 0.549 1.707 1.00 88.62 95 ALA A N 1
ATOM 720 C CA . ALA A 1 95 ? -9.598 -0.504 0.890 1.00 88.62 95 ALA A CA 1
ATOM 721 C C . ALA A 1 95 ? -10.188 0.048 -0.415 1.00 88.62 95 ALA A C 1
ATOM 723 O O . ALA A 1 95 ? -9.963 -0.534 -1.472 1.00 88.62 95 ALA A O 1
ATOM 724 N N . LEU A 1 96 ? -10.897 1.182 -0.366 1.00 93.06 96 LEU A N 1
ATOM 725 C CA . LEU A 1 96 ? -11.458 1.813 -1.562 1.00 93.06 96 LEU A CA 1
ATOM 726 C C . LEU A 1 96 ? -10.353 2.265 -2.524 1.00 93.06 96 LEU A C 1
ATOM 728 O O . LEU A 1 96 ? -10.399 1.935 -3.706 1.00 93.06 96 LEU A O 1
ATOM 732 N N . LEU A 1 97 ? -9.330 2.952 -2.009 1.00 91.19 97 LEU A N 1
ATOM 733 C CA . LEU A 1 97 ? -8.181 3.396 -2.795 1.0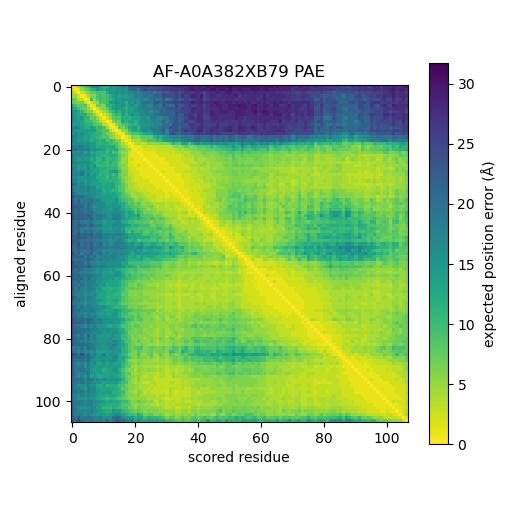0 91.19 97 LEU A CA 1
ATOM 734 C C . LEU A 1 97 ? -7.446 2.213 -3.438 1.00 91.19 97 LEU A C 1
ATOM 736 O O . LEU A 1 97 ? -7.083 2.274 -4.609 1.00 91.19 97 LEU A O 1
ATOM 740 N N . PHE A 1 98 ? -7.266 1.123 -2.691 1.00 89.00 98 PHE A N 1
ATOM 741 C CA . PHE A 1 98 ? -6.640 -0.096 -3.189 1.00 89.00 98 PHE A CA 1
ATOM 742 C C . PHE A 1 98 ? -7.453 -0.753 -4.303 1.00 89.00 98 PHE A C 1
ATOM 744 O O . PHE A 1 98 ? -6.892 -1.086 -5.340 1.00 89.00 98 PHE A O 1
ATOM 751 N N . ILE A 1 99 ? -8.768 -0.913 -4.119 1.00 90.06 99 ILE A N 1
ATOM 752 C CA . ILE A 1 99 ? -9.644 -1.508 -5.137 1.00 90.06 99 ILE A CA 1
ATOM 753 C C . ILE A 1 99 ? -9.612 -0.666 -6.412 1.00 90.06 99 ILE A C 1
ATOM 755 O O . ILE A 1 99 ? -9.403 -1.211 -7.491 1.00 90.06 99 ILE A O 1
ATOM 759 N N . VAL A 1 100 ? -9.762 0.656 -6.290 1.00 93.50 100 VAL A N 1
ATOM 760 C CA . VAL A 1 100 ? -9.709 1.572 -7.438 1.00 93.50 100 VAL A CA 1
ATOM 761 C C . VAL A 1 100 ? -8.356 1.479 -8.141 1.00 93.50 100 VAL A C 1
ATOM 763 O O . VAL A 1 100 ? -8.325 1.328 -9.358 1.00 93.50 100 VAL A O 1
ATOM 766 N N . GLY A 1 101 ? -7.248 1.500 -7.394 1.00 88.25 101 GLY A N 1
ATOM 767 C CA . GLY A 1 101 ? -5.905 1.378 -7.961 1.00 88.25 101 GLY A CA 1
ATOM 768 C C . GLY A 1 101 ? -5.680 0.048 -8.683 1.00 88.25 101 GLY A C 1
ATOM 769 O O . GLY A 1 101 ? -5.144 0.033 -9.789 1.00 88.25 101 GLY A O 1
ATOM 770 N N . MET A 1 102 ? -6.140 -1.066 -8.107 1.00 87.19 102 MET A N 1
ATOM 771 C CA . MET A 1 102 ? -6.044 -2.384 -8.741 1.00 87.19 102 MET A CA 1
ATOM 772 C C . MET A 1 102 ? -6.848 -2.455 -10.036 1.00 87.19 102 MET A C 1
ATOM 774 O O . MET A 1 102 ? -6.346 -2.972 -11.029 1.00 87.19 102 MET A O 1
ATOM 778 N N . VAL A 1 103 ? -8.073 -1.925 -10.036 1.00 89.81 103 VAL A N 1
ATOM 779 C CA . VAL A 1 103 ? -8.926 -1.894 -11.229 1.00 89.81 103 VAL A CA 1
ATOM 780 C C . VAL A 1 103 ? -8.280 -1.050 -12.323 1.00 89.81 103 VAL A C 1
ATOM 782 O O . VAL A 1 103 ? -8.190 -1.510 -13.453 1.00 89.81 103 VAL A O 1
ATOM 785 N N . LEU A 1 104 ? -7.756 0.132 -11.984 1.00 87.75 104 LEU A N 1
ATOM 786 C CA . LEU A 1 104 ? -7.068 1.001 -12.943 1.00 87.75 104 LEU A CA 1
ATOM 787 C C . LEU A 1 104 ? -5.812 0.357 -13.546 1.00 87.75 104 LEU A C 1
ATOM 789 O O . LEU A 1 104 ? -5.450 0.678 -14.665 1.00 87.75 104 LEU A O 1
ATOM 793 N N . THR A 1 105 ? -5.144 -0.524 -12.798 1.00 82.44 105 THR A N 1
ATOM 794 C CA . THR A 1 105 ? -3.941 -1.235 -13.265 1.00 82.44 105 THR A CA 1
ATOM 795 C C . THR A 1 105 ? -4.284 -2.415 -14.182 1.00 82.44 105 THR A C 1
ATOM 797 O O . THR A 1 105 ? -3.423 -2.898 -14.912 1.00 82.44 105 THR A O 1
ATOM 800 N N . GLY A 1 106 ? -5.513 -2.935 -14.094 1.00 73.12 106 GLY A N 1
ATOM 801 C CA . GLY A 1 106 ? -5.973 -4.074 -14.889 1.00 73.12 106 GLY A CA 1
ATOM 802 C C . GLY A 1 106 ? -6.567 -3.708 -16.253 1.00 73.12 106 GLY A C 1
ATOM 803 O O . GLY A 1 106 ? -6.788 -4.620 -17.048 1.00 73.12 106 GLY A O 1
ATOM 804 N N . PHE A 1 107 ? -6.842 -2.425 -16.500 1.00 58.50 107 PHE A N 1
ATOM 805 C CA . PHE A 1 107 ? -7.245 -1.884 -17.803 1.00 58.50 107 PHE A CA 1
ATOM 806 C C . PHE A 1 107 ? -6.026 -1.371 -18.571 1.00 58.50 107 PHE A C 1
ATOM 808 O O . PHE A 1 107 ? -6.034 -1.521 -19.812 1.00 58.50 107 PHE A O 1
#

Mean predicted aligned error: 9.61 Å

Organism: NCBI:txid408172

Sequence (107 aa):
MAKLSLKPSSLAVGGRPIHYAWVIVFVGAVMRLFSSSFRSSSSILIPRLVDSFGWSYGAVGLGFAIQWIVSGLFGPPAGMLGDRYGVRWTMRLGALLFIVGMVLTGF

Secondary structure (DSSP, 8-state):
-------TT--EETTEE--THHHHHHHHHHHHHHHHHHHHHHHHHHHHHHHHH---HHHHHHHHHHHHHHHHHHHHHHHHHHHHH-HHHHHHHHHHHHHHHHHHHH-

Solvent-accessible surface area (backbone atoms only — not comparable to full-atom values): 6214 Å² total; per-residue (Å²): 132,87,72,79,41,88,46,90,90,52,30,31,66,95,87,44,78,50,58,65,62,57,57,53,50,50,54,51,49,51,54,52,49,53,60,47,50,53,58,64,53,44,69,72,43,48,64,58,48,28,69,74,71,70,46,53,73,66,59,56,50,49,53,53,50,52,50,51,53,51,55,59,66,50,43,62,60,55,51,52,42,30,74,73,66,34,56,74,55,40,50,52,53,51,50,51,53,48,52,52,52,53,54,66,72,75,108